Protein AF-A0A7K0NAE1-F1 (afdb_monomer_lite)

Secondary structure (DSSP, 8-state):
-HHHHHHHHHHHHHHHHHHHHHHT-HHHHHHHHHHHHHHHHHHHHHHH---TTSSSTTHHHHHHHHHHHHHHHHHHHHHHHHS-HHHHHHHHTTHHHHHHHHHHHTT-----S---

Foldseek 3Di:
DVPVVVVVCLLVLLVVLLVCCQVVNLLVSLVVVVVVVCVVVVVVCVVVDPPPPCPDPCVVVVVVVVVVVSVLSSVLSVCSNPHDSVVSSVVNVCVVVVVVVVCVVVPDDDPDPPDD

pLDDT: mean 88.59, std 12.52, range [32.09, 96.94]

Sequence (116 aa):
MFGLATACFFAAGSITASRASRLIGAYSTVAWPMLIGLVITIPLVLIAGTPSGLAGTNSLWWAAAGFGNVTGLLLAASAFRVGKVGVIAPILATEGAIAATIAAILGESIAPLAAF

Radius of gyration: 16.95 Å; chains: 1; bounding box: 42×37×42 Å

Structure (mmCIF, N/CA/C/O backbone):
data_AF-A0A7K0NAE1-F1
#
_entry.id   AF-A0A7K0NAE1-F1
#
loop_
_atom_site.group_PDB
_atom_site.id
_atom_site.type_symbol
_atom_site.label_atom_id
_atom_site.label_alt_id
_atom_site.label_comp_id
_atom_site.label_asym_id
_atom_site.label_entity_id
_atom_site.label_seq_id
_atom_site.pdbx_PDB_ins_code
_atom_site.Cartn_x
_atom_site.Cartn_y
_atom_site.Cartn_z
_atom_site.occupancy
_atom_site.B_iso_or_equiv
_atom_site.auth_seq_id
_atom_site.auth_comp_id
_atom_site.auth_asym_id
_atom_site.auth_atom_id
_atom_site.pdbx_PDB_model_num
ATOM 1 N N . MET A 1 1 ? 4.051 21.107 -6.648 1.00 53.31 1 MET A N 1
ATOM 2 C CA . MET A 1 1 ? 2.616 20.942 -6.992 1.00 53.31 1 MET A CA 1
ATOM 3 C C . MET A 1 1 ? 2.062 19.554 -6.663 1.00 53.31 1 MET A C 1
ATOM 5 O O . MET A 1 1 ? 1.005 19.499 -6.053 1.00 53.31 1 MET A O 1
ATOM 9 N N . PHE A 1 2 ? 2.747 18.445 -6.972 1.00 81.44 2 PHE A N 1
ATOM 10 C CA . PHE A 1 2 ? 2.206 17.097 -6.710 1.00 81.44 2 PHE A CA 1
ATOM 11 C C . PHE A 1 2 ? 2.030 16.728 -5.221 1.00 81.44 2 PHE A C 1
ATOM 13 O O . PHE A 1 2 ? 1.152 15.936 -4.900 1.00 81.44 2 PHE A O 1
ATOM 20 N N . GLY A 1 3 ? 2.785 17.343 -4.300 1.00 86.69 3 GLY A N 1
ATOM 21 C CA . GLY A 1 3 ? 2.724 17.017 -2.865 1.00 86.69 3 GLY A CA 1
ATOM 22 C C . GLY A 1 3 ? 1.369 17.285 -2.195 1.00 86.69 3 GLY A C 1
ATOM 23 O O . GLY A 1 3 ? 0.858 16.416 -1.495 1.00 86.69 3 GLY A O 1
ATOM 24 N N . LEU A 1 4 ? 0.747 18.448 -2.443 1.00 90.56 4 LEU A N 1
ATOM 25 C CA . LEU A 1 4 ? -0.567 18.773 -1.866 1.00 90.56 4 LEU A CA 1
ATOM 26 C C . LEU A 1 4 ? -1.659 17.840 -2.403 1.00 90.56 4 LEU A C 1
ATOM 28 O O . LEU A 1 4 ? -2.471 17.337 -1.634 1.00 90.56 4 LEU A O 1
ATOM 32 N N . ALA A 1 5 ? -1.646 17.569 -3.712 1.00 92.31 5 ALA A N 1
ATOM 33 C CA . ALA A 1 5 ? -2.583 16.638 -4.332 1.00 92.31 5 ALA A CA 1
ATOM 34 C C . ALA A 1 5 ? -2.431 15.227 -3.746 1.00 92.31 5 ALA A C 1
ATOM 36 O O . ALA A 1 5 ? -3.424 14.629 -3.339 1.00 92.31 5 ALA A O 1
ATOM 37 N N . THR A 1 6 ? -1.194 14.735 -3.611 1.00 91.06 6 THR A N 1
ATOM 38 C CA . THR A 1 6 ? -0.894 13.476 -2.915 1.00 91.06 6 THR A CA 1
ATOM 39 C C . THR A 1 6 ? -1.440 13.476 -1.492 1.00 91.06 6 THR A C 1
ATOM 41 O O . THR A 1 6 ? -2.090 12.511 -1.105 1.00 91.06 6 THR A O 1
ATOM 44 N N . ALA A 1 7 ? -1.245 14.551 -0.722 1.00 92.75 7 ALA A N 1
ATOM 45 C CA . ALA A 1 7 ? -1.759 14.639 0.643 1.00 92.75 7 ALA A CA 1
ATOM 46 C C . ALA A 1 7 ? -3.296 14.570 0.686 1.00 92.75 7 ALA A C 1
ATOM 48 O O . ALA A 1 7 ? -3.861 13.835 1.496 1.00 92.75 7 ALA A O 1
ATOM 49 N N . CYS A 1 8 ? -3.981 15.273 -0.221 1.00 93.94 8 CYS A N 1
ATOM 50 C CA . CYS A 1 8 ? -5.437 15.210 -0.347 1.00 93.94 8 CYS A CA 1
ATOM 51 C C . CYS A 1 8 ? -5.920 13.803 -0.727 1.00 93.94 8 CYS A C 1
ATOM 53 O O . CYS A 1 8 ? -6.848 13.290 -0.099 1.00 93.94 8 CYS A O 1
ATOM 55 N N . PHE A 1 9 ? -5.284 13.156 -1.709 1.00 94.00 9 PHE A N 1
ATOM 56 C CA . PHE A 1 9 ? -5.628 11.792 -2.113 1.00 94.00 9 PHE A CA 1
ATOM 57 C C . PHE A 1 9 ? -5.354 10.777 -1.007 1.00 94.00 9 PHE A C 1
ATOM 59 O O . PHE A 1 9 ? -6.186 9.907 -0.766 1.00 94.00 9 PHE A O 1
ATOM 66 N N . PHE A 1 10 ? -4.243 10.917 -0.285 1.00 93.69 10 PHE A N 1
ATOM 67 C CA . PHE A 1 10 ? -3.915 10.058 0.847 1.00 93.69 10 PHE A CA 1
ATOM 68 C C . PHE A 1 10 ? -4.931 10.214 1.986 1.00 93.69 10 PHE A C 1
ATOM 70 O O . PHE A 1 10 ? -5.403 9.217 2.537 1.00 93.69 10 PHE A O 1
ATOM 77 N N . ALA A 1 11 ? -5.334 11.447 2.308 1.00 94.50 11 ALA A N 1
ATOM 78 C CA . ALA A 1 11 ? -6.339 11.716 3.334 1.00 94.50 11 ALA A CA 1
ATOM 79 C C . ALA A 1 11 ? -7.716 11.150 2.947 1.00 94.50 11 ALA A C 1
ATOM 81 O O . ALA A 1 11 ? -8.329 10.413 3.724 1.00 94.50 11 ALA A O 1
ATOM 82 N N . ALA A 1 12 ? -8.187 11.437 1.729 1.00 95.81 12 ALA A N 1
ATOM 83 C CA . ALA A 1 12 ? -9.455 10.920 1.217 1.00 95.81 12 ALA A CA 1
ATOM 84 C C . ALA A 1 12 ? -9.449 9.384 1.128 1.00 95.81 12 ALA A C 1
ATOM 86 O O . ALA A 1 12 ? -10.398 8.725 1.564 1.00 95.81 12 ALA A O 1
ATOM 87 N N . GLY A 1 13 ? -8.353 8.810 0.629 1.00 94.06 13 GLY A N 1
ATOM 88 C CA . GLY A 1 13 ? -8.119 7.371 0.566 1.00 94.06 13 GLY A CA 1
ATOM 89 C C . GLY A 1 13 ? -8.152 6.722 1.948 1.00 94.06 13 GLY A C 1
ATOM 90 O O . GLY A 1 13 ? -8.846 5.733 2.140 1.00 94.06 13 GLY A O 1
ATOM 91 N N . SER A 1 14 ? -7.506 7.319 2.950 1.00 95.06 14 SER A N 1
ATOM 92 C CA . SER A 1 14 ? -7.491 6.791 4.322 1.00 95.06 14 SER A CA 1
ATOM 93 C C . SER A 1 14 ? -8.878 6.792 4.974 1.00 95.06 14 SER A C 1
ATOM 95 O O . SER A 1 14 ? -9.278 5.813 5.610 1.00 95.06 14 SER A O 1
ATOM 97 N N . ILE A 1 15 ? -9.648 7.873 4.799 1.00 95.88 15 ILE A N 1
ATOM 98 C CA . ILE A 1 15 ? -11.013 7.983 5.340 1.00 95.88 15 ILE A CA 1
ATOM 99 C C . ILE A 1 15 ? -11.932 6.943 4.688 1.00 95.88 15 ILE A C 1
ATOM 101 O O . ILE A 1 15 ? -12.655 6.218 5.379 1.00 95.88 15 ILE A O 1
ATOM 105 N N . THR A 1 16 ? -11.893 6.848 3.358 1.00 95.81 16 THR A N 1
ATOM 106 C CA . THR A 1 16 ? -12.722 5.904 2.598 1.00 95.81 16 THR A CA 1
ATOM 107 C C . THR A 1 16 ? -12.323 4.455 2.866 1.00 95.81 16 THR A C 1
ATOM 109 O O . THR A 1 16 ? -13.201 3.639 3.153 1.00 95.81 16 THR A O 1
ATOM 112 N N . ALA A 1 17 ? -11.025 4.143 2.883 1.00 93.69 17 ALA A N 1
ATOM 113 C CA . ALA A 1 17 ? -10.502 2.816 3.191 1.00 93.69 17 ALA A CA 1
ATOM 114 C C . ALA A 1 17 ? -10.892 2.359 4.598 1.00 93.69 17 ALA A C 1
ATOM 116 O O . ALA A 1 17 ? -11.281 1.206 4.770 1.00 93.69 17 ALA A O 1
ATOM 117 N N . SER A 1 18 ? -10.869 3.250 5.596 1.00 95.62 18 SER A N 1
ATOM 118 C CA . SER A 1 18 ? -11.307 2.886 6.946 1.00 95.62 18 SER A CA 1
ATOM 119 C C . SER A 1 18 ? -12.792 2.589 7.041 1.00 95.62 18 SER A C 1
ATOM 121 O O . SER A 1 18 ? -13.190 1.630 7.706 1.00 95.62 18 SER A O 1
ATOM 123 N N . ARG A 1 19 ? -13.630 3.366 6.353 1.00 96.31 19 ARG A N 1
ATOM 124 C CA . ARG A 1 19 ? -15.059 3.061 6.294 1.00 96.31 19 ARG A CA 1
ATOM 125 C C . ARG A 1 19 ? -15.301 1.738 5.563 1.00 96.31 19 ARG A C 1
ATOM 127 O O . ARG A 1 19 ? -16.040 0.897 6.066 1.00 96.31 19 ARG A O 1
ATOM 134 N N . ALA A 1 20 ? -14.660 1.534 4.415 1.00 95.56 20 ALA A N 1
ATOM 135 C CA . ALA A 1 20 ? -14.808 0.325 3.615 1.00 95.56 20 ALA A CA 1
ATOM 136 C C . ALA A 1 20 ? -14.331 -0.925 4.371 1.00 95.56 20 ALA A C 1
ATOM 138 O O . ALA A 1 20 ? -15.074 -1.897 4.466 1.00 95.56 20 ALA A O 1
ATOM 139 N N . SER A 1 21 ? -13.144 -0.903 4.990 1.00 95.31 21 SER A N 1
ATOM 140 C CA . SER A 1 21 ? -12.597 -2.065 5.708 1.00 95.31 21 SER A CA 1
ATOM 141 C C . SER A 1 21 ? -13.458 -2.516 6.888 1.00 95.31 21 SER A C 1
ATOM 143 O O . SER A 1 21 ? -13.457 -3.701 7.230 1.00 95.31 21 SER A O 1
ATOM 145 N N . ARG A 1 22 ? -14.239 -1.603 7.478 1.00 95.75 22 ARG A N 1
ATOM 146 C CA . ARG A 1 22 ? -15.234 -1.912 8.514 1.00 95.75 22 ARG A CA 1
ATOM 147 C C . ARG A 1 22 ? -16.545 -2.462 7.955 1.00 95.75 22 ARG A C 1
ATOM 149 O O . ARG A 1 22 ? -17.139 -3.313 8.606 1.00 95.75 22 ARG A O 1
ATOM 156 N N . LEU A 1 23 ? -16.978 -2.003 6.780 1.00 96.94 23 LEU A N 1
ATOM 157 C CA . LEU A 1 23 ? -18.241 -2.414 6.155 1.00 96.94 23 LEU A CA 1
ATOM 158 C C . LEU A 1 23 ? -18.142 -3.750 5.409 1.00 96.94 23 LEU A C 1
ATOM 160 O O . LEU A 1 23 ? -18.985 -4.616 5.604 1.00 96.94 23 LEU A O 1
ATOM 164 N N . ILE A 1 24 ? -17.126 -3.911 4.558 1.00 96.00 24 ILE A N 1
ATOM 165 C CA . ILE A 1 24 ? -16.983 -5.062 3.645 1.00 96.00 24 ILE A CA 1
ATOM 166 C C . ILE A 1 24 ? -15.787 -5.962 3.993 1.00 96.00 24 ILE A C 1
ATOM 168 O O . ILE A 1 24 ? -15.540 -6.968 3.333 1.00 96.00 24 ILE A O 1
ATOM 172 N N . GLY A 1 25 ? -15.049 -5.625 5.055 1.00 94.12 25 GLY A N 1
ATOM 173 C CA . GLY A 1 25 ? -13.865 -6.360 5.499 1.00 94.12 25 GLY A CA 1
ATOM 174 C C . GLY A 1 25 ? -12.582 -5.959 4.763 1.00 94.12 25 GLY A C 1
ATOM 175 O O . GLY A 1 25 ? -12.602 -5.415 3.663 1.00 94.12 25 GLY A O 1
ATOM 176 N N . ALA A 1 26 ? -11.433 -6.241 5.384 1.00 93.44 26 ALA A N 1
ATOM 177 C CA . ALA A 1 26 ? -10.122 -5.804 4.892 1.00 93.44 26 ALA A CA 1
ATOM 178 C C . ALA A 1 26 ? -9.763 -6.395 3.517 1.00 93.44 26 ALA A C 1
ATOM 180 O O . ALA A 1 26 ? -9.351 -5.656 2.627 1.00 93.44 26 ALA A O 1
ATOM 181 N N . TYR A 1 27 ? -9.982 -7.699 3.320 1.00 94.50 27 TYR A N 1
ATOM 182 C CA . TYR A 1 27 ? -9.679 -8.372 2.054 1.00 94.50 27 TYR A CA 1
ATOM 183 C C . TYR A 1 27 ? -10.462 -7.779 0.879 1.00 94.50 27 TYR A C 1
ATOM 185 O O . TYR A 1 27 ? -9.873 -7.455 -0.148 1.00 94.50 27 TYR A O 1
ATOM 193 N N . SER A 1 28 ? -11.775 -7.570 1.041 1.00 95.12 28 SER A N 1
ATOM 194 C CA . SER A 1 28 ? -12.599 -7.006 -0.034 1.00 95.12 28 SER A CA 1
ATOM 195 C C . SER A 1 28 ? -12.243 -5.547 -0.327 1.00 95.12 28 SER A C 1
ATOM 197 O O . SER A 1 28 ? -12.225 -5.161 -1.493 1.00 95.12 28 SER A O 1
ATOM 199 N N . THR A 1 29 ? -11.916 -4.753 0.698 1.00 95.75 29 THR A N 1
ATOM 200 C CA . THR A 1 29 ? -11.470 -3.360 0.532 1.00 95.75 29 THR A CA 1
ATOM 201 C C . THR A 1 29 ? -10.185 -3.240 -0.281 1.00 95.75 29 THR A C 1
ATOM 203 O O . THR A 1 29 ? -10.016 -2.249 -0.982 1.00 95.75 29 THR A O 1
ATOM 206 N N . VAL A 1 30 ? -9.295 -4.234 -0.217 1.00 95.50 30 VAL A N 1
ATOM 207 C CA . VAL A 1 30 ? -8.041 -4.254 -0.990 1.00 95.50 30 VAL A CA 1
ATOM 208 C C . VAL A 1 30 ? -8.243 -4.860 -2.381 1.00 95.50 30 VAL A C 1
ATOM 210 O O . VAL A 1 30 ? -7.686 -4.358 -3.355 1.00 95.50 30 VAL A O 1
ATOM 213 N N . ALA A 1 31 ? -9.073 -5.899 -2.503 1.00 96.12 31 ALA A N 1
ATOM 214 C CA . ALA A 1 31 ? -9.315 -6.580 -3.773 1.00 96.12 31 ALA A CA 1
ATOM 215 C C . ALA A 1 31 ? -9.918 -5.650 -4.839 1.00 96.12 31 ALA A C 1
ATOM 217 O O . ALA A 1 31 ? -9.469 -5.659 -5.983 1.00 96.12 31 ALA A O 1
ATOM 218 N N . TRP A 1 32 ? -10.896 -4.815 -4.473 1.00 96.38 32 TRP A N 1
ATOM 219 C CA . TRP A 1 32 ? -11.575 -3.933 -5.428 1.00 96.38 32 TRP A CA 1
ATOM 220 C C . TRP A 1 32 ? -10.637 -2.924 -6.112 1.00 96.38 32 TRP A C 1
ATOM 222 O O . TRP A 1 32 ? -10.600 -2.917 -7.341 1.00 96.38 32 TRP A O 1
ATOM 232 N N . PRO A 1 33 ? -9.840 -2.112 -5.387 1.00 94.56 33 PRO A N 1
ATOM 233 C CA . PRO A 1 33 ? -8.860 -1.223 -6.008 1.00 94.56 33 PRO A CA 1
ATOM 234 C C . PRO A 1 33 ? -7.842 -1.953 -6.885 1.00 94.56 33 PRO A C 1
ATOM 236 O O . PRO A 1 33 ? -7.500 -1.446 -7.948 1.00 94.56 33 PRO A O 1
ATOM 239 N N . MET A 1 34 ? -7.382 -3.144 -6.478 1.00 95.12 34 MET A N 1
ATOM 240 C CA . MET A 1 34 ? -6.447 -3.941 -7.282 1.00 95.12 34 MET A CA 1
ATOM 241 C C . MET A 1 34 ? -7.084 -4.407 -8.597 1.00 95.12 34 MET A C 1
ATOM 243 O O . MET A 1 34 ? -6.460 -4.293 -9.648 1.00 95.12 34 MET A O 1
ATOM 247 N N . LEU A 1 35 ? -8.337 -4.875 -8.563 1.00 96.31 35 LEU A N 1
ATOM 248 C CA . LEU A 1 35 ? -9.081 -5.273 -9.762 1.00 96.31 35 LEU A CA 1
ATOM 249 C C . LEU A 1 35 ? -9.356 -4.083 -10.683 1.00 96.31 35 LEU A C 1
ATOM 251 O O . LEU A 1 35 ? -9.159 -4.185 -11.889 1.00 96.31 35 LEU A O 1
ATOM 255 N N . ILE A 1 36 ? -9.779 -2.948 -10.124 1.00 96.38 36 ILE A N 1
ATOM 256 C CA . ILE A 1 36 ? -10.027 -1.722 -10.892 1.00 96.38 36 ILE A CA 1
ATOM 257 C C . ILE A 1 36 ? -8.726 -1.235 -11.534 1.00 96.38 36 ILE A C 1
ATOM 259 O O . ILE A 1 36 ? -8.703 -0.957 -12.730 1.00 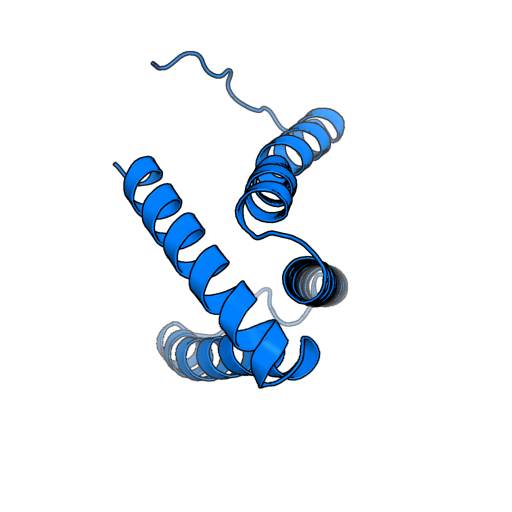96.38 36 ILE A O 1
ATOM 263 N N . GLY A 1 37 ? -7.6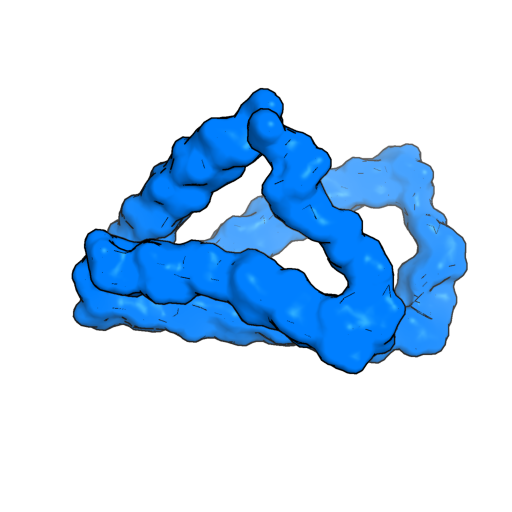35 -1.190 -10.764 1.00 94.25 37 GLY A N 1
ATOM 264 C CA . GLY A 1 37 ? -6.308 -0.853 -11.267 1.00 94.25 37 GLY A CA 1
ATOM 265 C C . GLY A 1 37 ? -5.896 -1.776 -12.409 1.00 94.25 37 GLY A C 1
ATOM 266 O O . GLY A 1 37 ? -5.528 -1.295 -13.472 1.00 94.25 37 GLY A O 1
ATOM 267 N N . LEU A 1 38 ? -6.066 -3.089 -12.247 1.00 94.00 38 LEU A N 1
ATOM 268 C CA . LEU A 1 38 ? -5.771 -4.069 -13.291 1.00 94.00 38 LEU A CA 1
ATOM 269 C C . LEU A 1 38 ? -6.596 -3.835 -14.567 1.00 94.00 38 LEU A C 1
ATOM 271 O O . LEU A 1 38 ? -6.033 -3.801 -15.659 1.00 94.00 38 LEU A O 1
ATOM 275 N N . VAL A 1 39 ? -7.911 -3.634 -14.439 1.00 96.94 39 VAL A N 1
ATOM 276 C CA . VAL A 1 39 ? -8.816 -3.373 -15.573 1.00 96.94 39 VAL A CA 1
ATOM 277 C C . VAL A 1 39 ? -8.443 -2.086 -16.310 1.00 96.94 39 VAL A C 1
ATOM 279 O O . VAL A 1 39 ? -8.561 -2.037 -17.530 1.00 96.94 39 VAL A O 1
ATOM 282 N N . ILE A 1 40 ? -7.965 -1.063 -15.600 1.00 95.75 40 ILE A N 1
ATOM 283 C CA . ILE A 1 40 ? -7.499 0.192 -16.204 1.00 95.75 40 ILE A CA 1
ATOM 284 C C . ILE A 1 40 ? -6.118 0.014 -16.851 1.00 95.75 40 ILE A C 1
ATOM 286 O O . ILE A 1 40 ? -5.873 0.529 -17.940 1.00 95.75 40 ILE A O 1
ATOM 290 N N . THR A 1 41 ? -5.205 -0.714 -16.208 1.00 92.75 41 THR A N 1
ATOM 291 C CA . THR A 1 41 ? -3.820 -0.861 -16.670 1.00 92.75 41 THR A CA 1
ATOM 292 C C . THR A 1 41 ? -3.696 -1.783 -17.883 1.00 92.75 41 THR A C 1
ATOM 294 O O . THR A 1 41 ? -2.920 -1.469 -18.782 1.00 92.75 41 THR A O 1
ATOM 297 N N . ILE A 1 42 ? -4.464 -2.877 -17.967 1.00 92.00 42 ILE A N 1
ATOM 298 C CA . ILE A 1 42 ? -4.422 -3.813 -19.108 1.00 92.00 42 ILE A CA 1
ATOM 299 C C . ILE A 1 42 ? -4.563 -3.105 -20.470 1.00 92.00 42 ILE A C 1
ATOM 301 O O . ILE A 1 42 ? -3.660 -3.257 -21.293 1.00 92.00 42 ILE A O 1
ATOM 305 N N . PRO A 1 43 ? -5.624 -2.321 -20.751 1.00 92.88 43 PRO A N 1
ATOM 306 C CA . PRO A 1 43 ? -5.785 -1.686 -22.058 1.00 92.88 43 PRO A CA 1
ATOM 307 C C . PRO A 1 43 ? -4.664 -0.687 -22.356 1.00 92.88 43 PRO A C 1
ATOM 309 O O . PRO A 1 43 ? -4.209 -0.611 -23.493 1.00 92.88 43 PRO A O 1
ATOM 312 N N . LEU A 1 44 ? -4.164 0.029 -21.345 1.00 90.81 44 LEU A N 1
ATOM 313 C CA . LEU A 1 44 ? -3.042 0.955 -21.514 1.00 90.81 44 LEU A CA 1
ATOM 314 C C . LEU A 1 44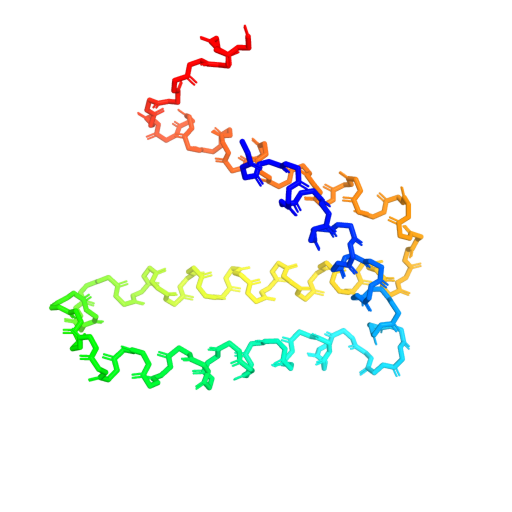 ? -1.760 0.223 -21.929 1.00 90.81 44 LEU A C 1
ATOM 316 O O . LEU A 1 44 ? -1.063 0.681 -22.831 1.00 90.81 44 LEU A O 1
ATOM 320 N N . VAL A 1 45 ? -1.477 -0.933 -21.323 1.00 89.00 45 VAL A N 1
ATOM 321 C CA . VAL A 1 45 ? -0.328 -1.776 -21.691 1.00 89.00 45 VAL A CA 1
ATOM 322 C C . VAL A 1 45 ? -0.491 -2.350 -23.100 1.00 89.00 45 VAL A C 1
ATOM 324 O O . VAL A 1 45 ? 0.474 -2.379 -23.859 1.00 89.00 45 VAL A O 1
ATOM 327 N N . LEU A 1 46 ? -1.703 -2.764 -23.482 1.00 89.56 46 LEU A N 1
ATOM 328 C CA . LEU A 1 46 ? -1.973 -3.267 -24.833 1.00 89.56 46 LEU A CA 1
ATOM 329 C C . LEU A 1 46 ? -1.760 -2.189 -25.908 1.00 89.56 46 LEU A C 1
ATOM 331 O O . LEU A 1 46 ? -1.266 -2.506 -26.986 1.00 89.56 46 LEU A O 1
ATOM 335 N N . ILE A 1 47 ? -2.092 -0.927 -25.612 1.00 93.19 47 ILE A N 1
ATOM 336 C CA . ILE A 1 47 ? -1.885 0.208 -26.526 1.00 93.19 47 ILE A CA 1
ATOM 337 C C . ILE A 1 47 ? -0.407 0.614 -26.590 1.00 93.19 47 ILE A C 1
ATOM 339 O O . ILE A 1 47 ? 0.110 0.873 -27.674 1.00 93.19 47 ILE A O 1
ATOM 343 N N . ALA A 1 48 ? 0.278 0.681 -25.446 1.00 88.56 48 ALA A N 1
ATOM 344 C CA . ALA A 1 48 ? 1.679 1.103 -25.369 1.00 88.56 48 ALA A CA 1
ATOM 345 C C . ALA A 1 48 ? 2.670 0.039 -25.884 1.00 88.56 48 ALA A C 1
ATOM 347 O O . ALA A 1 48 ? 3.822 0.360 -26.176 1.00 88.56 48 ALA A O 1
ATOM 348 N N . GLY A 1 49 ? 2.222 -1.214 -26.004 1.00 82.75 49 GLY A N 1
ATOM 349 C CA . GLY A 1 49 ? 3.060 -2.368 -26.307 1.00 82.75 49 GLY A CA 1
ATOM 350 C C . GLY A 1 49 ? 3.676 -2.972 -25.044 1.00 82.75 49 GLY A C 1
ATOM 351 O O . GLY A 1 49 ? 3.939 -2.281 -24.061 1.00 82.75 49 GLY A O 1
ATOM 352 N N . THR A 1 50 ? 3.907 -4.287 -25.055 1.00 75.81 50 THR A N 1
ATOM 353 C CA . THR A 1 50 ? 4.507 -4.998 -23.917 1.00 75.81 50 THR A CA 1
ATOM 354 C C . THR A 1 50 ? 5.983 -4.626 -23.765 1.00 75.81 50 THR A C 1
ATOM 356 O O . THR A 1 50 ? 6.755 -4.882 -24.695 1.00 75.81 50 THR A O 1
ATOM 359 N N . PRO A 1 51 ? 6.414 -4.087 -22.609 1.00 71.94 51 PRO A N 1
ATOM 360 C CA . PRO A 1 51 ? 7.827 -3.813 -22.376 1.00 71.94 51 PRO A CA 1
ATOM 361 C C . PRO A 1 51 ? 8.686 -5.074 -22.539 1.00 71.94 51 PRO A C 1
ATOM 363 O O . PRO A 1 51 ? 8.357 -6.141 -22.017 1.00 71.94 51 PRO A O 1
ATOM 366 N N . SER A 1 52 ? 9.831 -4.936 -23.209 1.00 72.81 52 SER A N 1
ATOM 367 C CA . SER A 1 52 ? 10.777 -6.025 -23.506 1.00 72.81 52 SER A CA 1
ATOM 368 C C . SER A 1 52 ? 11.383 -6.704 -22.265 1.00 72.81 52 SER A C 1
ATOM 370 O O . SER A 1 52 ? 12.052 -7.723 -22.398 1.00 72.81 52 SER A O 1
ATOM 372 N N . GLY A 1 53 ? 11.130 -6.171 -21.063 1.00 69.81 53 GLY A N 1
ATOM 373 C CA . GLY A 1 53 ? 11.581 -6.707 -19.776 1.00 69.81 53 GLY A CA 1
ATOM 374 C C . GLY A 1 53 ? 10.515 -7.418 -18.930 1.00 69.81 53 GLY A C 1
ATOM 375 O O . GLY A 1 53 ? 10.831 -7.790 -17.802 1.00 69.81 53 GLY A O 1
ATOM 376 N N . LEU A 1 54 ? 9.273 -7.601 -19.415 1.00 69.81 54 LEU A N 1
ATOM 377 C CA . LEU A 1 54 ? 8.234 -8.313 -18.640 1.00 69.81 54 LEU A CA 1
ATOM 378 C C . LEU A 1 54 ? 8.522 -9.810 -18.485 1.00 69.81 54 LEU A C 1
ATOM 380 O O . LEU A 1 54 ? 8.249 -10.389 -17.436 1.00 69.81 54 LEU A O 1
ATOM 384 N N . ALA A 1 55 ? 9.037 -10.446 -19.536 1.00 65.31 55 ALA A N 1
ATOM 385 C CA . ALA A 1 55 ? 9.329 -11.872 -19.556 1.00 65.31 55 ALA A CA 1
ATOM 386 C C . ALA A 1 55 ? 10.844 -12.075 -19.412 1.00 65.31 55 ALA A C 1
ATOM 388 O O . ALA A 1 55 ? 11.589 -11.948 -20.378 1.00 65.31 55 ALA A O 1
ATOM 389 N N . GLY A 1 56 ? 11.317 -12.347 -18.193 1.00 70.69 56 GLY A N 1
ATOM 390 C CA . GLY A 1 56 ? 12.738 -12.584 -17.929 1.00 70.69 56 GLY A CA 1
ATOM 391 C C . GLY A 1 56 ? 13.066 -12.715 -16.443 1.00 70.69 56 GLY A C 1
ATOM 392 O O . GLY A 1 56 ? 12.171 -12.848 -15.610 1.00 70.69 56 GLY A O 1
ATOM 393 N N . THR A 1 57 ? 14.356 -12.633 -16.108 1.00 70.94 57 THR A N 1
ATOM 394 C CA . THR A 1 57 ? 14.920 -12.784 -14.749 1.00 70.94 57 THR A CA 1
ATOM 395 C C . THR A 1 57 ? 14.273 -11.874 -13.694 1.00 70.94 57 THR A C 1
ATOM 397 O O . THR A 1 57 ? 14.284 -12.192 -12.508 1.00 70.94 57 THR A O 1
ATOM 400 N N . ASN A 1 58 ? 13.655 -10.766 -14.109 1.00 81.25 58 ASN A N 1
ATOM 401 C CA . ASN A 1 58 ? 13.011 -9.822 -13.198 1.00 81.25 58 ASN A CA 1
ATOM 402 C C . ASN A 1 58 ? 11.626 -10.264 -12.711 1.00 81.25 58 ASN A C 1
ATOM 404 O O . ASN A 1 58 ? 11.121 -9.670 -11.765 1.00 81.25 58 ASN A O 1
ATOM 408 N N . SER A 1 59 ? 11.014 -11.305 -13.282 1.00 82.69 59 SER A N 1
ATOM 409 C CA . SER A 1 59 ? 9.662 -11.744 -12.898 1.00 82.69 59 SER A CA 1
ATOM 410 C C . SER A 1 59 ? 9.525 -12.038 -11.398 1.00 82.69 59 SER A C 1
ATOM 412 O O . SER A 1 59 ? 8.499 -11.718 -10.797 1.00 82.69 59 SER A O 1
ATOM 414 N N . LEU A 1 60 ? 10.585 -12.556 -10.764 1.00 88.38 60 LEU A N 1
ATOM 415 C CA . LEU A 1 60 ? 10.621 -12.793 -9.321 1.00 88.38 60 LEU A CA 1
ATOM 416 C C . LEU A 1 60 ? 10.551 -11.488 -8.515 1.00 88.38 60 LEU A C 1
ATOM 418 O O . LEU A 1 60 ? 9.811 -11.417 -7.537 1.00 88.38 60 LEU A O 1
ATOM 422 N N . TRP A 1 61 ? 11.264 -10.443 -8.940 1.00 89.38 61 TRP A N 1
ATOM 423 C CA . TRP A 1 61 ? 11.209 -9.126 -8.297 1.00 89.38 61 TRP A CA 1
ATOM 424 C C . TRP A 1 61 ? 9.831 -8.482 -8.428 1.00 89.38 61 TRP A C 1
ATOM 426 O O . TRP A 1 61 ? 9.362 -7.837 -7.495 1.00 89.38 61 TRP A O 1
ATOM 436 N N . TRP A 1 62 ? 9.149 -8.700 -9.552 1.00 88.56 62 TRP A N 1
ATOM 437 C CA . TRP A 1 62 ? 7.803 -8.179 -9.782 1.00 88.56 62 TRP A CA 1
ATOM 438 C C . TRP A 1 62 ? 6.785 -8.903 -8.903 1.00 88.56 62 TRP A C 1
ATOM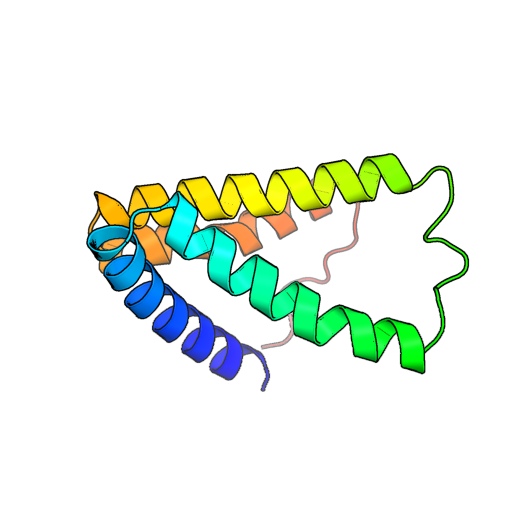 440 O O . TRP A 1 62 ? 5.930 -8.264 -8.292 1.00 88.56 62 TRP A O 1
ATOM 450 N N . ALA A 1 63 ? 6.915 -10.228 -8.782 1.00 90.00 63 ALA A N 1
ATOM 451 C CA . ALA A 1 63 ? 6.106 -11.023 -7.867 1.00 90.00 63 ALA A CA 1
ATOM 452 C C . ALA A 1 63 ? 6.343 -10.610 -6.406 1.00 90.00 63 ALA A C 1
ATOM 454 O O . ALA A 1 63 ? 5.380 -10.412 -5.667 1.00 90.00 63 ALA A O 1
ATOM 455 N N . ALA A 1 64 ? 7.602 -10.412 -6.003 1.00 93.31 64 ALA A N 1
ATOM 456 C CA . ALA A 1 64 ? 7.955 -9.958 -4.661 1.00 93.31 64 ALA A CA 1
ATOM 457 C C . ALA A 1 64 ? 7.395 -8.558 -4.360 1.00 93.31 64 ALA A C 1
ATOM 459 O O . ALA A 1 64 ? 6.783 -8.357 -3.312 1.00 93.31 64 ALA A O 1
ATOM 460 N N . ALA A 1 65 ? 7.533 -7.611 -5.293 1.00 92.06 65 ALA A N 1
ATOM 461 C CA . ALA A 1 65 ? 6.984 -6.264 -5.158 1.00 92.06 65 ALA A CA 1
ATOM 462 C C . ALA A 1 65 ? 5.448 -6.276 -5.082 1.00 92.06 65 ALA A C 1
ATOM 464 O O . ALA A 1 65 ? 4.865 -5.638 -4.206 1.00 92.06 65 ALA A O 1
ATOM 465 N N . GLY A 1 66 ? 4.785 -7.050 -5.9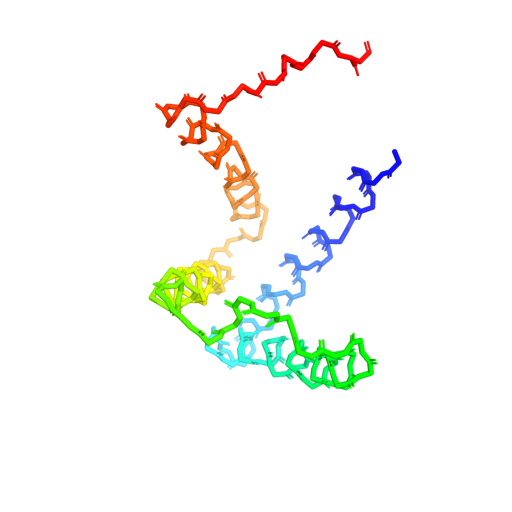47 1.00 93.44 66 GLY A N 1
ATOM 466 C CA . GLY A 1 66 ? 3.331 -7.209 -5.935 1.00 93.44 66 GLY A CA 1
ATOM 467 C C . GLY A 1 66 ? 2.823 -7.838 -4.637 1.00 93.44 66 GLY A C 1
ATOM 468 O O . GLY A 1 66 ? 1.868 -7.342 -4.039 1.00 93.44 66 GLY A O 1
ATOM 469 N N . PHE A 1 67 ? 3.495 -8.887 -4.158 1.00 95.50 67 PHE A N 1
ATOM 470 C CA . PHE A 1 67 ? 3.163 -9.538 -2.893 1.00 95.50 67 PHE A CA 1
ATOM 471 C C . PHE A 1 67 ? 3.360 -8.598 -1.699 1.00 95.50 67 PHE A C 1
ATOM 473 O O . PHE A 1 67 ? 2.477 -8.501 -0.845 1.00 95.50 67 PHE A O 1
ATOM 480 N N . GLY A 1 68 ? 4.477 -7.865 -1.661 1.00 95.44 68 GLY A N 1
ATOM 481 C CA . GLY A 1 68 ? 4.744 -6.849 -0.643 1.00 95.44 68 GLY A CA 1
ATOM 482 C C . GLY A 1 68 ? 3.672 -5.759 -0.627 1.00 95.44 68 GLY A C 1
ATOM 483 O O . GLY A 1 68 ? 3.125 -5.458 0.432 1.00 95.44 68 GLY A O 1
ATOM 484 N N . ASN A 1 69 ? 3.290 -5.248 -1.801 1.00 95.06 69 ASN A N 1
ATOM 485 C CA . ASN A 1 69 ? 2.228 -4.253 -1.949 1.00 95.06 69 ASN A CA 1
ATOM 486 C C . ASN A 1 69 ? 0.876 -4.759 -1.418 1.00 95.06 69 ASN A C 1
ATOM 488 O O . ASN A 1 69 ? 0.256 -4.110 -0.577 1.00 95.06 69 ASN A O 1
ATOM 492 N N . VAL A 1 70 ? 0.421 -5.937 -1.859 1.00 95.94 70 VAL A N 1
ATOM 493 C CA . VAL A 1 70 ? -0.873 -6.490 -1.419 1.00 95.94 70 VAL A CA 1
ATOM 494 C C . VA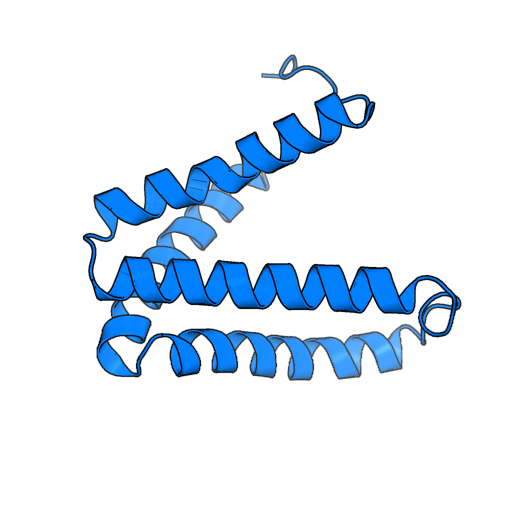L A 1 70 ? -0.863 -6.781 0.081 1.00 95.94 70 VAL A C 1
ATOM 496 O O . VAL A 1 70 ? -1.829 -6.464 0.776 1.00 95.94 70 VAL A O 1
ATOM 499 N N . THR A 1 71 ? 0.234 -7.331 0.600 1.00 96.50 71 THR A N 1
ATOM 500 C CA . THR A 1 71 ? 0.382 -7.615 2.033 1.00 96.50 71 THR A CA 1
ATOM 501 C C . THR A 1 71 ? 0.348 -6.329 2.857 1.00 96.50 71 THR A C 1
ATOM 503 O O . THR A 1 71 ? -0.405 -6.250 3.827 1.00 96.50 71 THR A O 1
ATOM 506 N N . GLY A 1 72 ? 1.088 -5.294 2.450 1.00 95.25 72 GLY A N 1
ATOM 507 C CA . GLY A 1 72 ? 1.076 -3.984 3.105 1.00 95.25 72 GLY A CA 1
ATOM 508 C C . GLY A 1 72 ? -0.321 -3.361 3.130 1.00 95.25 72 GLY A C 1
ATOM 509 O O . GLY A 1 72 ? -0.795 -2.940 4.186 1.00 95.25 72 GLY A O 1
ATOM 510 N N . LEU A 1 73 ? -1.038 -3.406 2.004 1.00 95.62 73 LEU A N 1
ATOM 511 C CA . LEU A 1 73 ? -2.416 -2.919 1.916 1.00 95.62 73 LEU A CA 1
ATOM 512 C C . LEU A 1 73 ? -3.380 -3.710 2.810 1.00 95.62 73 LEU A C 1
ATOM 514 O O . LEU A 1 73 ? -4.247 -3.112 3.448 1.00 95.62 73 LEU A O 1
ATOM 518 N N . LEU A 1 74 ? -3.238 -5.036 2.898 1.00 96.81 74 LEU A N 1
ATOM 519 C CA . LEU A 1 74 ? -4.051 -5.869 3.790 1.00 96.81 74 LEU A CA 1
ATOM 520 C C . LEU A 1 74 ? -3.798 -5.544 5.263 1.00 96.81 74 LEU A C 1
ATOM 522 O O . LEU A 1 74 ? -4.754 -5.457 6.041 1.00 96.81 74 LEU A O 1
ATOM 526 N N . LEU A 1 75 ? -2.539 -5.324 5.647 1.00 96.88 75 LEU A N 1
ATOM 527 C CA . LEU A 1 75 ? -2.175 -4.896 6.997 1.00 96.88 75 LEU A CA 1
ATOM 528 C C . LEU A 1 75 ? -2.749 -3.509 7.307 1.00 96.88 75 LEU A C 1
ATOM 530 O O . LEU A 1 75 ? -3.380 -3.333 8.350 1.00 96.88 75 LEU A O 1
ATOM 534 N N . ALA A 1 76 ? -2.633 -2.556 6.380 1.00 95.69 76 ALA A N 1
ATOM 535 C CA . ALA A 1 76 ? -3.206 -1.219 6.520 1.00 95.69 76 ALA A CA 1
ATOM 536 C C . ALA A 1 76 ? -4.738 -1.258 6.643 1.00 95.69 76 ALA A C 1
ATOM 538 O O . ALA A 1 76 ? -5.314 -0.681 7.568 1.00 95.69 76 ALA A O 1
ATOM 539 N N . ALA A 1 77 ? -5.420 -1.994 5.761 1.00 95.62 77 ALA A N 1
ATOM 540 C CA . ALA A 1 77 ? -6.871 -2.155 5.798 1.00 95.62 77 ALA A CA 1
ATOM 541 C C . ALA A 1 77 ? -7.338 -2.820 7.104 1.00 95.62 77 ALA A C 1
ATOM 543 O O . ALA A 1 77 ? -8.356 -2.416 7.675 1.00 95.62 77 ALA A O 1
ATOM 544 N N . SER A 1 78 ? -6.577 -3.796 7.605 1.00 96.19 78 SER A N 1
ATOM 545 C CA . SER A 1 78 ? -6.827 -4.448 8.895 1.00 96.19 78 SER A CA 1
ATOM 546 C C . SER A 1 78 ? -6.638 -3.479 10.062 1.00 96.19 78 SER A C 1
ATOM 548 O O . SER A 1 78 ? -7.505 -3.398 10.932 1.00 96.19 78 SER A O 1
ATOM 550 N N . ALA A 1 79 ? -5.575 -2.672 10.049 1.00 95.94 79 ALA A N 1
ATOM 551 C CA . ALA A 1 79 ? -5.332 -1.639 11.050 1.00 95.94 79 ALA A CA 1
ATOM 552 C C . ALA A 1 79 ? -6.455 -0.592 11.069 1.00 95.94 79 ALA A C 1
ATOM 554 O O . ALA A 1 79 ? -6.978 -0.262 12.132 1.00 95.94 79 ALA A O 1
ATOM 555 N N . PHE A 1 80 ? -6.914 -0.128 9.904 1.00 96.25 80 PHE A N 1
ATOM 556 C CA . PHE A 1 80 ? -8.046 0.796 9.807 1.00 96.25 80 PHE A CA 1
ATOM 557 C C . PHE A 1 80 ? -9.381 0.199 10.269 1.00 96.25 80 PHE A C 1
ATOM 559 O O . PHE A 1 80 ? -10.282 0.939 10.683 1.00 96.25 80 PHE A O 1
ATOM 566 N N . ARG A 1 81 ? -9.526 -1.129 10.192 1.00 93.94 81 ARG A N 1
ATOM 567 C CA . ARG A 1 81 ? -10.727 -1.821 10.659 1.00 93.94 81 ARG A CA 1
ATOM 568 C C . ARG A 1 81 ? -10.851 -1.742 12.179 1.00 93.94 81 ARG A C 1
ATOM 570 O O . ARG A 1 81 ? -11.946 -1.485 12.669 1.00 93.94 81 ARG A O 1
ATOM 577 N N . VAL A 1 82 ? -9.743 -1.915 12.902 1.00 94.62 82 VAL A N 1
ATOM 578 C CA . VAL A 1 82 ? -9.723 -1.970 14.377 1.00 94.62 82 VAL A CA 1
ATOM 579 C C . VAL A 1 82 ? -9.369 -0.635 15.043 1.00 94.62 82 VAL A C 1
ATOM 581 O O . VAL A 1 82 ? -9.848 -0.342 16.134 1.00 94.62 82 VAL A O 1
ATOM 584 N N . GLY A 1 83 ? -8.549 0.193 14.396 1.00 93.50 83 GLY A N 1
ATOM 585 C CA . GLY A 1 83 ? -7.998 1.428 14.951 1.00 93.50 83 GLY A CA 1
ATOM 586 C C . GLY A 1 83 ? -8.727 2.695 14.504 1.00 93.50 83 GLY A C 1
ATOM 587 O O . GLY A 1 83 ? -9.518 2.701 13.559 1.00 93.50 83 GLY A O 1
ATOM 588 N N . LYS A 1 84 ? -8.444 3.813 15.183 1.00 95.38 84 LYS A N 1
ATOM 589 C CA . LYS A 1 84 ? -8.940 5.148 14.807 1.00 95.38 84 LYS A CA 1
ATOM 590 C C . LYS A 1 84 ? -8.147 5.683 13.612 1.00 95.38 84 LYS A C 1
ATOM 592 O O . LYS A 1 84 ? -6.921 5.705 13.660 1.00 95.38 84 LYS A O 1
ATOM 597 N N . VAL A 1 85 ? -8.833 6.197 12.588 1.00 93.62 85 VAL A N 1
ATOM 598 C CA . VAL A 1 85 ? -8.198 6.749 11.369 1.00 93.62 85 VAL A CA 1
ATOM 599 C C . VAL A 1 85 ? -7.161 7.818 11.692 1.00 93.62 85 VAL A C 1
ATOM 601 O O . VAL A 1 85 ? -6.069 7.779 11.143 1.00 93.62 85 VAL A O 1
ATOM 604 N N . GLY A 1 86 ? -7.466 8.710 12.640 1.00 94.44 86 GLY A N 1
ATOM 605 C CA . GLY A 1 86 ? -6.546 9.771 13.063 1.00 94.44 86 GLY A CA 1
ATOM 606 C C . GLY A 1 86 ? -5.260 9.280 13.738 1.00 94.44 86 GLY A C 1
ATOM 607 O O . GLY A 1 86 ? -4.337 10.065 13.885 1.00 94.44 86 GLY A O 1
ATOM 608 N N . VAL A 1 87 ? -5.184 8.004 14.133 1.00 96.19 87 VAL A N 1
ATOM 609 C CA . VAL A 1 87 ? -3.964 7.378 14.673 1.00 96.19 87 VAL A CA 1
ATOM 610 C C . VAL A 1 87 ? -3.282 6.526 13.605 1.00 96.19 87 VAL A C 1
ATOM 612 O O . VAL A 1 87 ? -2.075 6.618 13.423 1.00 96.19 87 VAL A O 1
ATOM 615 N N . ILE A 1 88 ? -4.050 5.720 12.867 1.00 96.75 88 ILE A N 1
ATOM 616 C CA . ILE A 1 88 ? -3.500 4.793 11.870 1.00 96.75 88 ILE A CA 1
ATOM 617 C C . ILE A 1 88 ? -2.942 5.527 10.645 1.00 96.75 88 ILE A C 1
ATOM 619 O O . ILE A 1 88 ? -1.868 5.170 10.172 1.00 96.75 88 ILE A O 1
ATOM 623 N N . ALA A 1 89 ? -3.627 6.557 10.137 1.00 94.62 89 ALA A N 1
ATOM 624 C CA . ALA A 1 89 ? -3.197 7.244 8.918 1.00 94.62 89 ALA A CA 1
ATOM 625 C C . ALA A 1 89 ? -1.831 7.953 9.069 1.00 94.62 89 ALA A C 1
ATOM 627 O O . ALA A 1 89 ? -1.001 7.785 8.178 1.00 94.62 89 ALA A O 1
ATOM 628 N N . PRO A 1 90 ? -1.529 8.667 10.177 1.00 94.06 90 PRO A N 1
ATOM 629 C CA . PRO A 1 90 ? -0.186 9.212 10.401 1.00 94.06 90 PRO A CA 1
ATOM 630 C C . PRO A 1 90 ? 0.907 8.147 10.532 1.00 94.06 90 PRO A C 1
ATOM 632 O O . PRO A 1 90 ? 2.016 8.369 10.061 1.00 94.06 90 PRO A O 1
ATOM 635 N N . ILE A 1 91 ? 0.605 6.990 11.136 1.00 95.31 91 ILE A N 1
ATOM 636 C CA . ILE A 1 91 ? 1.555 5.868 11.209 1.00 95.31 91 ILE A CA 1
ATOM 637 C C . ILE A 1 91 ? 1.849 5.352 9.801 1.00 95.31 91 ILE A C 1
ATOM 639 O O . ILE A 1 91 ? 3.010 5.199 9.438 1.00 95.31 91 ILE A O 1
ATOM 643 N N . LEU A 1 92 ? 0.813 5.132 8.988 1.00 94.62 92 LEU A N 1
ATOM 644 C CA . LEU A 1 92 ? 0.982 4.657 7.616 1.00 94.62 92 LEU A CA 1
ATOM 645 C C . LEU A 1 92 ? 1.777 5.655 6.759 1.00 94.62 92 LEU A C 1
ATOM 647 O O . LEU A 1 92 ? 2.643 5.245 6.000 1.00 94.62 92 LEU A O 1
ATOM 651 N N . ALA A 1 93 ? 1.581 6.962 6.960 1.00 92.88 93 ALA A N 1
ATOM 652 C CA . ALA A 1 93 ? 2.327 8.009 6.257 1.00 92.88 93 ALA A CA 1
ATOM 653 C C . ALA A 1 93 ? 3.854 7.968 6.492 1.00 92.88 93 ALA A C 1
ATOM 655 O O . ALA A 1 93 ? 4.606 8.585 5.738 1.00 92.88 93 ALA A O 1
ATOM 656 N N . THR A 1 94 ? 4.334 7.233 7.504 1.00 94.06 94 THR A N 1
ATOM 657 C CA . THR A 1 94 ? 5.775 7.023 7.728 1.00 94.06 94 THR A CA 1
ATOM 658 C C . THR A 1 94 ? 6.418 6.080 6.709 1.00 94.06 94 THR A C 1
ATOM 660 O O . THR A 1 94 ? 7.641 6.083 6.580 1.00 94.06 94 THR A O 1
ATOM 663 N N . GLU A 1 95 ? 5.632 5.319 5.939 1.00 91.38 95 GLU A N 1
ATOM 664 C CA . GLU A 1 95 ? 6.146 4.341 4.973 1.00 91.38 95 GLU A CA 1
ATOM 665 C C . GLU A 1 95 ? 7.084 4.968 3.933 1.00 91.38 95 GLU A C 1
ATOM 667 O O . GLU A 1 95 ? 8.114 4.383 3.607 1.00 91.38 95 GLU A O 1
ATOM 672 N N . GLY A 1 96 ? 6.800 6.197 3.485 1.00 87.31 96 GLY A N 1
ATOM 673 C CA . GLY A 1 96 ? 7.666 6.917 2.549 1.00 87.31 96 GLY A CA 1
ATOM 674 C C . GLY A 1 96 ? 9.036 7.247 3.146 1.00 87.31 96 GLY A C 1
ATOM 675 O O . GLY A 1 96 ? 10.055 7.118 2.470 1.00 87.31 96 GLY A O 1
ATOM 676 N N . ALA A 1 97 ? 9.082 7.611 4.432 1.00 90.19 97 ALA A N 1
ATOM 677 C CA . ALA A 1 97 ? 10.337 7.860 5.140 1.00 90.19 97 ALA A CA 1
ATOM 678 C C . ALA A 1 97 ? 11.119 6.559 5.377 1.00 90.19 97 ALA A C 1
ATOM 680 O O . ALA A 1 97 ? 12.343 6.541 5.242 1.00 90.19 97 ALA A O 1
ATOM 681 N N . ILE A 1 98 ? 10.423 5.456 5.671 1.00 92.44 98 ILE A N 1
ATOM 682 C CA . ILE A 1 98 ? 11.033 4.125 5.792 1.00 92.44 98 ILE A CA 1
ATOM 683 C C . ILE A 1 98 ? 11.627 3.695 4.444 1.00 92.44 98 ILE A C 1
ATOM 685 O O . ILE A 1 98 ? 12.780 3.278 4.399 1.00 92.44 98 ILE A O 1
ATOM 689 N N . ALA A 1 99 ? 10.886 3.860 3.345 1.00 90.50 99 ALA A N 1
ATOM 690 C CA . ALA A 1 99 ? 11.354 3.545 1.998 1.00 90.50 99 ALA A CA 1
ATOM 691 C C . ALA A 1 99 ? 12.604 4.354 1.621 1.00 90.50 99 ALA A C 1
ATOM 693 O O . ALA A 1 99 ? 13.590 3.775 1.171 1.00 90.50 99 ALA A O 1
ATOM 694 N N . ALA A 1 100 ? 12.605 5.666 1.887 1.00 89.50 100 ALA A N 1
ATOM 695 C CA . ALA A 1 100 ? 13.783 6.510 1.693 1.00 89.50 100 ALA A CA 1
ATOM 696 C C . ALA A 1 100 ? 14.970 6.044 2.554 1.00 89.50 100 ALA A C 1
ATOM 698 O O . ALA A 1 100 ? 16.096 5.967 2.078 1.00 89.50 100 ALA A O 1
ATOM 699 N N . THR A 1 101 ? 14.728 5.669 3.811 1.00 91.75 101 THR A N 1
ATOM 700 C CA . THR A 1 101 ? 15.788 5.162 4.697 1.00 91.75 101 THR A CA 1
ATOM 701 C C . THR A 1 101 ? 16.407 3.873 4.150 1.00 91.75 101 THR A C 1
ATOM 703 O O . THR A 1 101 ? 17.628 3.746 4.110 1.00 91.75 101 THR A O 1
ATOM 706 N N . ILE A 1 102 ? 15.579 2.933 3.684 1.00 91.19 102 ILE A N 1
ATOM 707 C CA . ILE A 1 102 ? 16.042 1.676 3.082 1.00 91.19 102 ILE A CA 1
ATOM 708 C C . ILE A 1 102 ? 16.852 1.955 1.810 1.00 91.19 102 ILE A C 1
ATOM 710 O O . ILE A 1 102 ? 17.947 1.419 1.667 1.00 91.19 102 ILE A O 1
ATOM 714 N N . ALA A 1 103 ? 16.358 2.821 0.922 1.00 89.94 103 ALA A N 1
ATOM 715 C CA . ALA A 1 103 ? 17.062 3.201 -0.303 1.00 89.94 103 ALA A CA 1
ATOM 716 C C . ALA A 1 103 ? 18.435 3.837 -0.010 1.00 89.94 103 ALA A C 1
ATOM 718 O O . ALA A 1 103 ? 19.435 3.453 -0.616 1.00 89.94 103 ALA A O 1
ATOM 719 N N . ALA A 1 104 ? 18.515 4.725 0.988 1.00 89.69 104 ALA A N 1
ATOM 720 C CA . ALA A 1 104 ? 19.778 5.322 1.422 1.00 89.69 104 ALA A CA 1
ATOM 721 C C . ALA A 1 104 ? 20.767 4.271 1.957 1.00 89.69 104 ALA A C 1
ATOM 723 O O . ALA A 1 104 ? 21.948 4.309 1.616 1.00 89.69 104 ALA A O 1
ATOM 724 N N . ILE A 1 105 ? 20.297 3.306 2.760 1.00 92.94 105 ILE A N 1
ATOM 725 C CA . ILE A 1 105 ? 21.128 2.200 3.272 1.00 92.94 105 ILE A CA 1
ATOM 726 C C . ILE A 1 105 ? 21.643 1.317 2.126 1.00 92.94 105 ILE A C 1
ATOM 728 O O . ILE A 1 105 ? 22.779 0.848 2.178 1.00 92.94 105 ILE A O 1
ATOM 732 N N . LEU A 1 106 ? 20.835 1.110 1.083 1.00 92.50 106 LEU A N 1
ATOM 733 C CA . LEU A 1 106 ? 21.210 0.348 -0.111 1.00 92.50 106 LEU A CA 1
ATOM 734 C C . LEU A 1 106 ? 22.143 1.117 -1.067 1.00 92.50 106 LEU A C 1
ATOM 736 O O . LEU A 1 106 ? 22.551 0.567 -2.089 1.00 92.50 106 LEU A O 1
ATOM 740 N N . GLY A 1 107 ? 22.528 2.350 -0.721 1.00 87.19 107 GLY A N 1
ATOM 741 C CA . GLY A 1 107 ? 23.511 3.142 -1.457 1.00 87.19 107 GLY A CA 1
ATOM 742 C C . GLY A 1 107 ? 22.928 4.035 -2.553 1.00 87.19 107 GLY A C 1
ATOM 743 O O . GLY A 1 107 ? 23.696 4.592 -3.338 1.00 87.19 107 GLY A O 1
ATOM 744 N N . GLU A 1 108 ? 21.603 4.205 -2.625 1.00 85.94 108 GLU A N 1
ATOM 745 C CA . GLU A 1 108 ? 21.008 5.186 -3.536 1.00 85.94 108 GLU A CA 1
ATOM 746 C C . GLU A 1 108 ? 21.304 6.615 -3.063 1.00 85.94 108 GLU A C 1
ATOM 748 O O . GLU A 1 108 ? 21.146 6.960 -1.888 1.00 85.94 108 GLU A O 1
ATOM 753 N N . SER A 1 109 ? 21.731 7.475 -3.995 1.00 78.00 109 SER A N 1
ATOM 754 C CA . SER A 1 109 ? 21.929 8.896 -3.711 1.00 78.00 109 SER A CA 1
ATOM 755 C C . SER A 1 109 ? 20.571 9.576 -3.585 1.00 78.00 109 SER A C 1
ATOM 757 O O . SER A 1 109 ? 19.943 9.961 -4.571 1.00 78.00 109 SER A O 1
ATOM 759 N N . ILE A 1 110 ? 20.114 9.722 -2.348 1.00 73.25 110 ILE A N 1
ATOM 760 C CA . ILE A 1 110 ? 18.947 10.537 -2.041 1.00 73.25 110 ILE A CA 1
ATOM 761 C C . ILE A 1 110 ? 19.442 11.972 -1.928 1.00 73.25 110 ILE A C 1
ATOM 763 O O . ILE A 1 110 ? 20.139 12.320 -0.973 1.00 73.25 110 ILE A O 1
ATOM 767 N N . ALA A 1 111 ? 19.131 12.797 -2.932 1.00 67.69 111 ALA A N 1
ATOM 768 C CA . ALA A 1 111 ? 19.418 14.225 -2.868 1.00 67.69 111 ALA A CA 1
ATOM 769 C C . ALA A 1 111 ? 18.870 14.785 -1.541 1.00 67.69 111 ALA A C 1
ATOM 771 O O . ALA A 1 111 ? 17.756 14.418 -1.147 1.00 67.69 111 ALA A O 1
ATOM 772 N N . PRO A 1 112 ? 19.618 15.644 -0.824 1.00 58.94 112 PRO A N 1
ATOM 773 C CA . PRO A 1 112 ? 19.129 16.184 0.430 1.00 58.94 112 PRO A CA 1
ATOM 774 C C . PRO A 1 112 ? 17.825 16.946 0.198 1.00 58.94 112 PRO A C 1
ATOM 776 O O . PRO A 1 112 ? 17.602 17.516 -0.870 1.00 58.94 112 PRO A O 1
ATOM 779 N N . LEU A 1 113 ? 17.021 17.028 1.256 1.00 50.09 113 LEU A N 1
ATOM 780 C CA . LEU A 1 113 ? 15.840 17.879 1.431 1.00 50.09 113 LEU A CA 1
ATOM 781 C C . LEU A 1 113 ? 16.168 19.398 1.342 1.00 50.09 113 LEU A C 1
ATOM 783 O O . LEU A 1 113 ? 15.595 20.206 2.063 1.00 50.09 113 LEU A O 1
ATOM 787 N N . ALA A 1 114 ? 17.142 19.797 0.522 1.00 38.53 114 ALA A N 1
ATOM 788 C CA . ALA A 1 114 ? 17.660 21.149 0.353 1.00 38.53 114 ALA A CA 1
ATOM 789 C C . ALA A 1 114 ? 17.128 21.756 -0.953 1.00 38.53 114 ALA A C 1
ATOM 791 O O . ALA A 1 114 ? 17.878 22.068 -1.871 1.00 38.53 114 ALA A O 1
ATOM 792 N N . ALA A 1 115 ? 15.807 21.866 -1.042 1.00 32.09 115 ALA A N 1
ATOM 793 C CA . ALA A 1 115 ? 15.112 22.727 -1.994 1.00 32.09 115 ALA A CA 1
ATOM 794 C C . ALA A 1 115 ? 13.702 23.005 -1.451 1.00 32.09 115 ALA A C 1
ATOM 796 O O . ALA A 1 115 ? 12.699 22.605 -2.042 1.00 32.09 115 ALA A O 1
ATOM 797 N N . PHE A 1 116 ? 13.648 23.619 -0.270 1.00 40.41 116 PHE A N 1
ATOM 798 C CA . PHE A 1 116 ? 12.506 24.428 0.146 1.00 40.41 116 PHE A CA 1
ATOM 799 C C . PHE A 1 116 ? 12.890 25.894 -0.018 1.00 40.41 116 PHE A C 1
ATOM 801 O O . PHE A 1 116 ? 14.041 26.224 0.352 1.00 40.41 116 PHE A O 1
#